Protein AF-A0A2I2KPS1-F1 (afdb_monomer_lite)

Foldseek 3Di:
DDDPPPDPPPQQAADPVLQVVQVVQLPDCVQVDFPPPKDWDDVQWDWDAGSHHNKTKTKTKIANVPAWLQNRVVSCVPVCVVVVWAWDDDDPADQFDFQVPRWTWTWDQDVNFIKIKIKGQNADPPDDRPDGQHGHGRMIMIMIITDRPPPDDPD

pLDDT: mean 83.16, std 15.87, range [32.69, 97.81]

Structure (mmCIF, N/CA/C/O backbone):
data_AF-A0A2I2KPS1-F1
#
_entry.id   AF-A0A2I2KPS1-F1
#
loop_
_atom_site.group_PDB
_atom_site.id
_atom_site.type_symbol
_atom_site.label_atom_id
_atom_site.label_alt_id
_atom_site.label_comp_id
_atom_site.label_asym_id
_atom_site.label_entity_id
_atom_site.label_seq_id
_atom_site.pdbx_PDB_ins_code
_atom_site.Cartn_x
_atom_site.Cartn_y
_atom_site.Cartn_z
_atom_site.occupancy
_atom_site.B_iso_or_equiv
_atom_site.auth_seq_id
_atom_site.auth_comp_id
_atom_site.auth_asym_id
_atom_site.auth_atom_id
_atom_site.pdbx_PDB_model_num
ATOM 1 N N . MET A 1 1 ? -16.111 -0.314 48.781 1.00 35.00 1 MET A N 1
ATOM 2 C CA . MET A 1 1 ? -16.127 0.156 47.382 1.00 35.00 1 MET A CA 1
ATOM 3 C C . MET A 1 1 ? -14.682 0.216 46.926 1.00 35.00 1 MET A C 1
ATOM 5 O O . MET A 1 1 ? -13.964 1.107 47.353 1.00 35.00 1 MET A O 1
ATOM 9 N N . ALA A 1 2 ? -14.220 -0.805 46.204 1.00 36.72 2 ALA A N 1
ATOM 10 C CA . ALA A 1 2 ? -12.877 -0.815 45.636 1.00 36.72 2 ALA A CA 1
ATOM 11 C C . ALA A 1 2 ? -12.940 -0.040 44.316 1.00 36.72 2 ALA A C 1
ATOM 13 O O . ALA A 1 2 ? -13.648 -0.449 43.398 1.00 36.72 2 ALA A O 1
ATOM 14 N N . GLY A 1 3 ? -12.288 1.121 44.277 1.00 32.69 3 GLY A N 1
ATOM 15 C CA . GLY A 1 3 ? -12.152 1.921 43.068 1.00 32.69 3 GLY A CA 1
ATOM 16 C C . GLY A 1 3 ? -11.240 1.200 42.085 1.00 32.69 3 GLY A C 1
ATOM 17 O O . GLY A 1 3 ? -10.128 0.816 42.443 1.00 32.69 3 GLY A O 1
ATOM 18 N N . CYS A 1 4 ? -11.729 0.996 40.864 1.00 44.22 4 CYS A N 1
ATOM 19 C CA . CYS A 1 4 ? -10.922 0.547 39.743 1.00 44.22 4 CYS A CA 1
ATOM 20 C C . CYS A 1 4 ? -9.780 1.544 39.545 1.00 44.22 4 CYS A C 1
ATOM 22 O O . CYS A 1 4 ? -10.012 2.702 39.200 1.00 44.22 4 CYS A O 1
ATOM 24 N N . SER A 1 5 ? -8.553 1.098 39.801 1.00 39.31 5 SER A N 1
ATOM 25 C CA . SER A 1 5 ? -7.356 1.822 39.404 1.00 39.31 5 SER A CA 1
ATOM 26 C C . SER A 1 5 ? -7.384 1.959 37.888 1.00 39.31 5 SER A C 1
ATOM 28 O O . SER A 1 5 ? -7.250 0.974 37.166 1.00 39.31 5 SER A O 1
ATOM 30 N N . VAL A 1 6 ? -7.599 3.187 37.425 1.00 43.31 6 VAL A N 1
ATOM 31 C CA . VAL A 1 6 ? -7.281 3.598 36.064 1.00 43.31 6 VAL A CA 1
ATOM 32 C C . VAL A 1 6 ? -5.766 3.464 35.964 1.00 43.31 6 VAL A C 1
ATOM 34 O O . VAL A 1 6 ? -5.024 4.287 36.497 1.00 43.31 6 VAL A O 1
ATOM 37 N N . LEU A 1 7 ? -5.304 2.347 35.403 1.00 44.94 7 LEU A N 1
ATOM 38 C CA . LEU A 1 7 ? -3.937 2.251 34.920 1.00 44.94 7 LEU A CA 1
ATOM 39 C C . LEU A 1 7 ? -3.818 3.333 33.851 1.00 44.94 7 LEU A C 1
ATOM 41 O O . LEU A 1 7 ? -4.584 3.327 32.893 1.00 44.94 7 LEU A O 1
ATOM 45 N N . SER A 1 8 ? -2.933 4.301 34.079 1.00 41.91 8 SER A N 1
ATOM 46 C CA . SER A 1 8 ? -2.493 5.232 33.049 1.00 41.91 8 SER A CA 1
ATOM 47 C C . SER A 1 8 ? -1.972 4.417 31.870 1.00 41.91 8 SER A C 1
ATOM 49 O O . SER A 1 8 ? -0.831 3.956 31.906 1.00 41.91 8 SER A O 1
ATOM 51 N N . ASP A 1 9 ? -2.813 4.223 30.855 1.00 43.72 9 ASP A N 1
ATOM 52 C CA . ASP A 1 9 ? -2.342 3.980 29.500 1.00 43.72 9 ASP A CA 1
ATOM 53 C C . ASP A 1 9 ? -1.431 5.166 29.173 1.00 43.72 9 ASP A C 1
ATOM 55 O O . ASP A 1 9 ? -1.838 6.329 29.241 1.00 43.72 9 ASP A O 1
ATOM 59 N N . ARG A 1 10 ? -0.145 4.888 28.971 1.00 46.19 10 ARG A N 1
ATOM 60 C CA . ARG A 1 10 ? 0.770 5.881 28.423 1.00 46.19 10 ARG A CA 1
ATOM 61 C C . ARG A 1 10 ? 0.277 6.190 27.015 1.00 46.19 10 ARG A C 1
ATOM 63 O O . ARG A 1 10 ? 0.199 5.267 26.209 1.00 46.19 10 ARG A O 1
ATOM 70 N N . ASP A 1 11 ? -0.013 7.458 26.731 1.00 50.09 11 ASP A N 1
ATOM 71 C CA . ASP A 1 11 ? -0.166 7.953 25.360 1.00 50.09 11 ASP A CA 1
ATOM 72 C C . ASP A 1 11 ? 1.052 7.477 24.542 1.00 50.09 11 ASP A C 1
ATOM 74 O O . ASP A 1 11 ? 2.172 7.939 24.771 1.00 50.09 11 ASP A O 1
ATOM 78 N N . GLY A 1 12 ? 0.847 6.485 23.669 1.00 56.03 12 GLY A N 1
ATOM 79 C CA . GLY A 1 12 ? 1.875 5.903 22.798 1.00 56.03 12 GLY A CA 1
ATOM 80 C C . GLY A 1 12 ? 1.933 4.369 22.760 1.00 56.03 12 GLY A C 1
ATOM 81 O O . GLY A 1 12 ? 2.238 3.817 21.705 1.00 56.03 12 GLY A O 1
ATOM 82 N N . ASP A 1 13 ? 1.596 3.666 23.849 1.00 73.12 13 ASP A N 1
ATOM 83 C CA . ASP A 1 13 ? 1.743 2.201 23.910 1.00 73.12 13 ASP A CA 1
ATOM 84 C C . ASP A 1 13 ? 0.552 1.464 23.267 1.00 73.12 13 ASP A C 1
ATOM 86 O O . ASP A 1 13 ? -0.615 1.763 23.521 1.00 73.12 13 ASP A O 1
ATOM 90 N N . CYS A 1 14 ? 0.834 0.424 22.478 1.00 82.25 14 CYS A N 1
ATOM 91 C CA . CYS A 1 14 ? -0.202 -0.357 21.806 1.00 82.25 14 CYS A CA 1
ATOM 92 C C . CYS A 1 14 ? -1.051 -1.187 22.770 1.00 82.25 14 CYS A C 1
ATOM 94 O O . CYS A 1 14 ? -0.574 -2.163 23.374 1.00 82.25 14 CYS A O 1
ATOM 96 N N . THR A 1 15 ? -2.351 -0.896 22.815 1.00 85.88 15 THR A N 1
ATOM 97 C CA . THR A 1 15 ? -3.303 -1.612 23.660 1.00 85.88 15 THR A CA 1
ATOM 98 C C . THR A 1 15 ? -3.604 -3.015 23.118 1.00 85.88 15 THR A C 1
ATOM 100 O O . THR A 1 15 ? -3.345 -3.375 21.962 1.00 85.88 15 THR A O 1
ATOM 103 N N . ALA A 1 16 ? -4.246 -3.849 23.943 1.00 87.94 16 ALA A N 1
ATOM 104 C CA . ALA A 1 16 ? -4.776 -5.133 23.481 1.00 87.94 16 ALA A CA 1
ATOM 105 C C . ALA A 1 16 ? -5.834 -4.974 22.370 1.00 87.94 16 ALA A C 1
ATOM 107 O O . ALA A 1 16 ? -6.052 -5.909 21.596 1.00 87.94 16 ALA A O 1
ATOM 108 N N . ARG A 1 17 ? -6.515 -3.821 22.298 1.00 87.31 17 ARG A N 1
ATOM 109 C CA . ARG A 1 17 ? -7.464 -3.507 21.225 1.00 87.31 17 ARG A CA 1
ATOM 110 C C . ARG A 1 17 ? -6.720 -3.267 19.914 1.00 87.31 17 ARG A C 1
ATOM 112 O O . ARG A 1 17 ? -7.096 -3.888 18.925 1.00 87.31 17 ARG A O 1
ATOM 119 N N . ASP A 1 18 ? -5.636 -2.503 19.932 1.00 88.19 18 ASP A N 1
ATOM 120 C CA . ASP A 1 18 ? -4.857 -2.181 18.728 1.00 88.19 18 ASP A CA 1
ATOM 121 C C . ASP A 1 18 ? -4.189 -3.431 18.166 1.00 88.19 18 ASP A C 1
ATOM 123 O O . ASP A 1 18 ? -4.307 -3.735 16.982 1.00 88.19 18 ASP A O 1
ATOM 127 N N . ARG A 1 19 ? -3.607 -4.270 19.032 1.00 90.00 19 ARG A N 1
ATOM 128 C CA . ARG A 1 19 ? -3.030 -5.561 18.616 1.00 90.00 19 ARG A CA 1
ATOM 129 C C . ARG A 1 19 ? -4.068 -6.512 18.013 1.00 90.00 19 ARG A C 1
ATOM 131 O O . ARG A 1 19 ? -3.730 -7.312 17.141 1.00 90.00 19 ARG A O 1
ATOM 138 N N . ARG A 1 20 ? -5.325 -6.468 18.474 1.00 91.81 20 ARG A N 1
ATOM 139 C CA . ARG A 1 20 ? -6.425 -7.217 17.839 1.00 91.81 20 ARG A CA 1
ATOM 140 C C . ARG A 1 20 ? -6.792 -6.606 16.493 1.00 91.81 20 ARG A C 1
ATOM 142 O O . ARG A 1 20 ? -6.939 -7.354 15.533 1.00 91.81 20 ARG A O 1
ATOM 149 N N . PHE A 1 21 ? -6.872 -5.283 16.412 1.00 92.81 21 PHE A N 1
ATOM 150 C CA . PHE A 1 21 ? -7.206 -4.601 15.171 1.00 92.81 21 PHE A CA 1
ATOM 151 C C . PHE A 1 21 ? -6.134 -4.799 14.092 1.00 92.81 21 PHE A C 1
ATOM 153 O O . PHE A 1 21 ? -6.478 -5.072 12.951 1.00 92.81 21 PHE A O 1
ATOM 160 N N . ALA A 1 22 ? -4.847 -4.830 14.444 1.00 93.75 22 ALA A N 1
ATOM 161 C CA . ALA A 1 22 ? -3.767 -5.185 13.518 1.00 93.75 22 ALA A CA 1
ATOM 162 C C . ALA A 1 22 ? -3.963 -6.570 12.871 1.00 93.75 22 ALA A C 1
ATOM 164 O O . ALA A 1 22 ? -3.682 -6.752 11.688 1.00 93.75 22 ALA A O 1
ATOM 165 N N . LYS A 1 23 ? -4.510 -7.550 13.610 1.00 95.56 23 LYS A N 1
ATOM 166 C CA . LYS A 1 23 ? -4.885 -8.859 13.041 1.00 95.56 23 LYS A CA 1
ATOM 167 C C . LYS A 1 23 ? -6.066 -8.742 12.078 1.00 95.56 23 LYS A C 1
ATOM 169 O O . LYS A 1 23 ? -6.061 -9.414 11.051 1.00 95.56 23 LYS A O 1
ATOM 174 N N . THR A 1 24 ? -7.052 -7.900 12.392 1.00 96.12 24 THR A N 1
ATOM 175 C CA . THR A 1 24 ? -8.148 -7.570 11.467 1.00 96.12 24 THR A CA 1
ATOM 176 C C . THR A 1 24 ? -7.591 -6.965 10.179 1.00 96.12 24 THR A C 1
ATOM 178 O O . THR A 1 24 ? -7.916 -7.455 9.100 1.00 96.12 24 THR A O 1
ATOM 181 N N . LEU A 1 25 ? -6.686 -5.983 10.280 1.00 96.06 25 LEU A N 1
ATOM 182 C CA . LEU A 1 25 ? -6.025 -5.364 9.128 1.00 96.06 25 LEU A CA 1
ATOM 183 C C . LEU A 1 25 ? -5.243 -6.391 8.296 1.00 96.06 25 LEU A C 1
ATOM 185 O O . LEU A 1 25 ? -5.350 -6.401 7.073 1.00 96.06 25 LEU A O 1
ATOM 189 N N . ASN A 1 26 ? -4.519 -7.305 8.947 1.00 97.44 26 ASN A N 1
ATOM 190 C CA . ASN A 1 26 ? -3.735 -8.344 8.275 1.00 97.44 26 ASN A CA 1
ATOM 191 C C . ASN A 1 26 ? -4.570 -9.321 7.436 1.00 97.44 26 ASN A C 1
ATOM 193 O O . ASN A 1 26 ? -4.045 -9.927 6.502 1.00 97.44 26 ASN A O 1
ATOM 197 N N . ASN A 1 27 ? -5.850 -9.476 7.770 1.00 97.31 27 ASN A N 1
ATOM 198 C CA . ASN A 1 27 ? -6.776 -10.361 7.071 1.00 97.31 27 ASN A CA 1
ATOM 199 C C . ASN A 1 27 ? -7.586 -9.636 5.984 1.00 97.31 27 ASN A C 1
ATOM 201 O O . ASN A 1 27 ? -8.489 -10.234 5.396 1.00 97.31 27 ASN A O 1
ATOM 205 N N . LEU A 1 28 ? -7.313 -8.352 5.721 1.00 97.81 28 LEU A N 1
ATOM 206 C CA . LEU A 1 28 ? -8.047 -7.598 4.712 1.00 97.81 28 LEU A CA 1
ATOM 207 C C . LEU A 1 28 ? -7.738 -8.120 3.298 1.00 97.81 28 LEU A C 1
ATOM 209 O O . LEU A 1 28 ? -6.572 -8.152 2.907 1.00 97.81 28 LEU A O 1
ATOM 213 N N . PRO A 1 29 ? -8.762 -8.419 2.472 1.00 96.94 29 PRO A N 1
ATOM 214 C CA . PRO A 1 29 ? -8.557 -8.933 1.115 1.00 96.94 29 PRO A CA 1
ATOM 215 C C . PRO A 1 29 ? -7.758 -8.005 0.194 1.00 96.94 29 PRO A C 1
ATOM 217 O O . PRO A 1 29 ? -7.120 -8.477 -0.740 1.00 96.94 29 PRO A O 1
ATOM 220 N N . ILE A 1 30 ? -7.777 -6.690 0.452 1.00 96.88 30 ILE A N 1
ATOM 221 C CA . ILE A 1 30 ? -7.013 -5.706 -0.328 1.00 96.88 30 ILE A CA 1
ATOM 222 C C . ILE A 1 30 ? -5.513 -5.986 -0.298 1.00 96.88 30 ILE A C 1
ATOM 224 O O . ILE A 1 30 ? -4.839 -5.713 -1.283 1.00 96.88 30 ILE A O 1
ATOM 228 N N . LEU A 1 31 ? -5.013 -6.557 0.805 1.00 97.06 31 LEU A N 1
ATOM 229 C CA . LEU A 1 31 ? -3.605 -6.892 0.947 1.00 97.06 31 LEU A CA 1
ATOM 230 C C . LEU A 1 31 ? -3.201 -8.015 0.004 1.00 97.06 31 LEU A C 1
ATOM 232 O O . LEU A 1 31 ? -2.041 -8.065 -0.348 1.00 97.06 31 LEU A O 1
ATOM 236 N N . GLU A 1 32 ? -4.130 -8.868 -0.431 1.00 95.75 32 GLU A N 1
ATOM 237 C CA . GLU A 1 32 ? -3.844 -9.960 -1.363 1.00 95.75 32 GLU A CA 1
ATOM 238 C C . GLU A 1 32 ? -4.044 -9.566 -2.835 1.00 95.75 32 GLU A C 1
ATOM 240 O O . GLU A 1 32 ? -3.630 -10.317 -3.725 1.00 95.75 32 GLU A O 1
ATOM 245 N N . LEU A 1 33 ? -4.659 -8.405 -3.110 1.00 95.69 33 LEU A N 1
ATOM 246 C CA . LEU A 1 33 ? -4.806 -7.901 -4.474 1.00 95.69 33 LEU A CA 1
ATOM 247 C C . LEU A 1 33 ? -3.444 -7.500 -5.017 1.00 95.69 33 LEU A C 1
ATOM 249 O O . LEU A 1 33 ? -2.733 -6.729 -4.392 1.00 95.69 33 LEU A O 1
ATOM 253 N N . ARG A 1 34 ? -3.120 -7.991 -6.209 1.00 94.50 34 ARG A N 1
ATOM 254 C CA . ARG A 1 34 ? -1.877 -7.702 -6.924 1.00 94.50 34 ARG A CA 1
ATOM 255 C C . ARG A 1 34 ? -2.059 -7.943 -8.421 1.00 94.50 34 ARG A C 1
ATOM 257 O O . ARG A 1 34 ? -2.986 -8.673 -8.795 1.00 94.50 34 ARG A O 1
ATOM 264 N N . PRO A 1 35 ? -1.207 -7.355 -9.281 1.00 93.00 35 PRO A N 1
ATOM 265 C CA . PRO A 1 35 ? -1.125 -7.768 -10.677 1.00 93.00 35 PRO A CA 1
ATOM 266 C C . PRO A 1 35 ? -0.940 -9.291 -10.792 1.00 93.00 35 PRO A C 1
ATOM 268 O O . PRO A 1 35 ? -0.437 -9.939 -9.873 1.00 93.00 35 PRO A O 1
ATOM 271 N N . SER A 1 36 ? -1.392 -9.882 -11.900 1.00 87.50 36 SER A N 1
ATOM 272 C CA . SER A 1 36 ? -1.297 -11.336 -12.097 1.00 87.50 36 SER A CA 1
ATOM 273 C C . SER A 1 36 ? 0.158 -11.803 -12.060 1.00 87.50 36 SER A C 1
ATOM 275 O O . SER A 1 36 ? 1.050 -11.070 -12.475 1.00 87.50 36 SER A O 1
ATOM 277 N N . ASP A 1 37 ? 0.377 -13.004 -11.523 1.00 84.25 37 ASP A N 1
ATOM 278 C CA . ASP A 1 37 ? 1.688 -13.662 -11.424 1.00 84.25 37 ASP A CA 1
ATOM 279 C C . ASP A 1 37 ? 2.754 -12.925 -10.594 1.00 84.25 37 ASP A C 1
ATOM 281 O O . ASP A 1 37 ? 3.908 -13.341 -10.561 1.00 84.25 37 ASP A O 1
ATOM 285 N N . VAL A 1 38 ? 2.367 -11.885 -9.848 1.00 92.06 38 VAL A N 1
ATOM 286 C CA . VAL A 1 38 ? 3.237 -11.218 -8.875 1.00 92.06 38 VAL A CA 1
ATOM 287 C C . VAL A 1 38 ? 3.313 -12.047 -7.584 1.00 92.06 38 VAL A C 1
ATOM 289 O O . VAL A 1 38 ? 2.288 -12.223 -6.906 1.00 92.06 38 VAL A O 1
ATOM 292 N N . PRO A 1 39 ? 4.493 -12.580 -7.212 1.00 92.81 39 PRO A N 1
A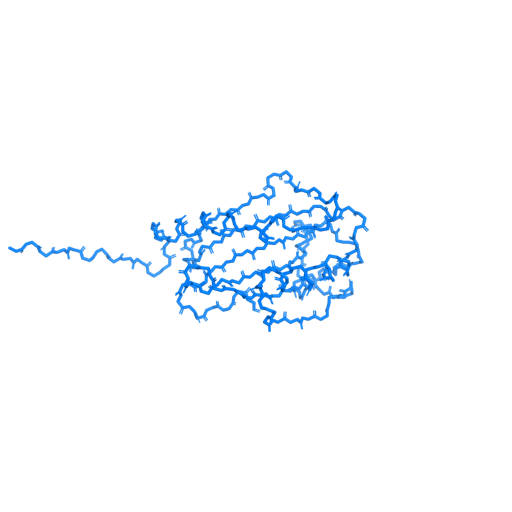TOM 293 C CA . PRO A 1 39 ? 4.658 -13.320 -5.971 1.00 92.81 39 PRO A CA 1
ATOM 294 C C . PRO A 1 39 ? 4.830 -12.370 -4.782 1.00 92.81 39 PRO A C 1
ATOM 296 O O . PRO A 1 39 ? 5.418 -11.291 -4.893 1.00 92.81 39 PRO A O 1
ATOM 299 N N . LEU A 1 40 ? 4.332 -12.806 -3.624 1.00 94.12 40 LEU A N 1
ATOM 300 C CA . LEU A 1 40 ? 4.707 -12.218 -2.340 1.00 94.12 40 LEU A CA 1
ATOM 301 C C . LEU A 1 40 ? 6.201 -12.462 -2.102 1.00 94.12 40 LEU A C 1
ATOM 303 O O . LEU A 1 40 ? 6.700 -13.540 -2.429 1.00 94.12 40 LEU A O 1
ATOM 307 N N . GLU A 1 41 ? 6.899 -11.481 -1.539 1.00 91.94 41 GLU A N 1
ATOM 308 C CA . GLU A 1 41 ? 8.274 -11.686 -1.091 1.00 91.94 41 GLU A CA 1
ATOM 309 C C . GLU A 1 41 ? 8.360 -12.674 0.074 1.00 91.94 41 GLU A C 1
ATOM 311 O O . GLU A 1 41 ? 7.420 -12.816 0.864 1.00 91.94 41 GLU A O 1
ATOM 316 N N . ASP A 1 42 ? 9.509 -13.341 0.196 1.00 88.12 42 ASP A N 1
ATOM 317 C CA . ASP A 1 42 ? 9.822 -14.143 1.378 1.00 88.12 42 ASP A CA 1
ATOM 318 C C . ASP A 1 42 ? 9.796 -13.224 2.607 1.00 88.12 42 ASP A C 1
ATOM 320 O O . ASP A 1 42 ? 10.399 -12.154 2.592 1.00 88.12 42 ASP A O 1
ATOM 324 N N . ASP A 1 43 ? 9.030 -13.597 3.635 1.00 87.00 43 ASP A N 1
ATOM 325 C CA . ASP A 1 43 ? 8.741 -12.752 4.806 1.00 87.00 43 ASP A CA 1
ATOM 326 C C . ASP A 1 43 ? 8.114 -11.375 4.478 1.00 87.00 43 ASP A C 1
ATOM 328 O O . ASP A 1 43 ? 8.040 -10.487 5.326 1.00 87.00 43 ASP A O 1
ATOM 332 N N . GLY A 1 44 ? 7.558 -11.210 3.271 1.00 89.25 44 GLY A N 1
ATOM 333 C CA . GLY A 1 44 ? 6.925 -9.972 2.812 1.00 89.25 44 GLY A CA 1
ATOM 334 C C . GLY A 1 44 ? 5.605 -9.639 3.511 1.00 89.25 44 GLY A C 1
ATOM 335 O O . GLY A 1 44 ? 5.061 -8.559 3.300 1.00 89.25 44 GLY A O 1
ATOM 336 N N . ALA A 1 45 ? 5.059 -10.539 4.334 1.00 96.06 45 ALA A N 1
ATOM 337 C CA . ALA A 1 45 ? 3.869 -10.287 5.140 1.00 96.06 45 ALA A CA 1
ATOM 338 C C . ALA A 1 45 ? 4.243 -9.826 6.551 1.00 96.06 45 ALA A C 1
ATOM 340 O O . ALA A 1 45 ? 4.916 -10.533 7.296 1.00 96.06 45 ALA A O 1
ATOM 341 N N . TYR A 1 46 ? 3.718 -8.672 6.955 1.00 94.44 46 TYR A N 1
ATOM 342 C CA . TYR A 1 46 ? 3.971 -8.098 8.272 1.00 94.44 46 TYR A CA 1
ATOM 343 C C . TYR A 1 46 ? 2.705 -7.466 8.840 1.00 94.44 46 TYR A C 1
ATOM 345 O O . TYR A 1 46 ? 1.840 -6.988 8.110 1.00 94.44 46 TYR A O 1
ATOM 353 N N . PHE A 1 47 ? 2.585 -7.450 10.162 1.00 94.69 47 PHE A N 1
ATOM 354 C CA . PHE A 1 47 ? 1.561 -6.691 10.869 1.00 94.69 47 PHE A CA 1
ATOM 355 C C . PHE A 1 47 ? 2.003 -6.456 12.305 1.00 94.69 47 PHE A C 1
ATOM 357 O O . PHE A 1 47 ? 2.810 -7.204 12.858 1.00 94.69 47 PHE A O 1
ATOM 364 N N . GLY A 1 48 ? 1.464 -5.420 12.923 1.00 91.88 48 GLY A N 1
ATOM 365 C CA . GLY A 1 48 ? 1.847 -5.057 14.269 1.00 91.88 48 GLY A CA 1
ATOM 366 C C . GLY A 1 48 ? 1.153 -3.798 14.729 1.00 91.88 48 GLY A C 1
ATOM 367 O O . GLY A 1 48 ? 0.151 -3.360 14.172 1.00 91.88 48 GLY A O 1
ATOM 368 N N . CYS A 1 49 ? 1.693 -3.239 15.792 1.00 88.38 49 CYS A N 1
ATOM 369 C CA . CYS A 1 49 ? 1.316 -1.938 16.291 1.00 88.38 49 CYS A CA 1
ATOM 370 C C . CYS A 1 49 ? 2.595 -1.325 16.860 1.00 88.38 49 CYS A C 1
ATOM 372 O O . CYS A 1 49 ? 3.335 -2.021 17.562 1.00 88.38 49 CYS A O 1
ATOM 374 N N . THR A 1 50 ? 2.907 -0.089 16.475 1.00 74.75 50 THR A N 1
ATOM 375 C CA . THR A 1 50 ? 4.139 0.572 16.913 1.00 74.75 50 THR A CA 1
ATOM 376 C C . THR A 1 50 ? 3.910 1.197 18.289 1.00 74.75 50 THR A C 1
ATOM 378 O O . THR A 1 50 ? 2.999 2.000 18.467 1.00 74.75 50 THR A O 1
ATOM 381 N N . ASP A 1 51 ? 4.755 0.878 19.268 1.00 63.25 51 ASP A N 1
ATOM 382 C CA . ASP A 1 51 ? 4.657 1.470 20.616 1.00 63.25 51 ASP A CA 1
ATOM 383 C C . ASP A 1 51 ? 5.054 2.973 20.633 1.00 63.25 51 ASP A C 1
ATOM 385 O O . ASP A 1 51 ? 5.087 3.609 21.680 1.00 63.25 51 ASP A O 1
ATOM 389 N N . SER A 1 52 ? 5.406 3.560 19.478 1.00 63.88 52 SER A N 1
ATOM 390 C CA . SER A 1 52 ? 5.733 4.986 19.335 1.00 63.88 52 SER A CA 1
ATOM 391 C C . SER A 1 52 ? 4.587 5.834 18.786 1.00 63.88 52 SER A C 1
ATOM 393 O O . SER A 1 52 ? 4.563 7.036 19.046 1.00 63.88 52 SER A O 1
ATOM 395 N N . THR A 1 53 ? 3.660 5.246 18.021 1.00 64.00 53 THR A N 1
ATOM 396 C CA . THR A 1 53 ? 2.488 5.963 17.491 1.00 64.00 53 THR A CA 1
ATOM 397 C C . THR A 1 53 ? 1.166 5.341 17.926 1.00 64.00 53 THR A C 1
ATOM 399 O O . THR A 1 53 ? 0.127 5.922 17.656 1.00 64.00 53 THR A O 1
ATOM 402 N N . GLY A 1 54 ? 1.176 4.166 18.564 1.00 71.75 54 GLY A N 1
ATOM 403 C CA . GLY A 1 54 ? -0.035 3.444 18.960 1.00 71.75 54 GLY A CA 1
ATOM 404 C C . GLY A 1 54 ? -0.870 2.934 17.780 1.00 71.75 54 GLY A C 1
ATOM 405 O O . GLY A 1 54 ? -2.003 2.495 17.971 1.00 71.75 54 GLY A O 1
ATOM 406 N N . PHE A 1 55 ? -0.346 2.986 16.549 1.00 85.62 55 PHE A N 1
ATOM 407 C CA . PHE A 1 55 ? -1.141 2.718 15.350 1.00 85.62 55 PHE A CA 1
ATOM 408 C C . PHE A 1 55 ? -1.010 1.263 14.897 1.00 85.62 55 PHE A C 1
ATOM 410 O O . PHE A 1 55 ? 0.099 0.811 14.581 1.00 85.62 55 PHE A O 1
ATOM 417 N N . PRO A 1 56 ? -2.121 0.506 14.826 1.00 91.56 56 PRO A N 1
ATOM 418 C CA . PRO A 1 56 ? -2.114 -0.818 14.231 1.00 91.56 56 PRO A CA 1
ATOM 419 C C . PRO A 1 56 ? -1.881 -0.732 12.721 1.00 91.56 56 PRO A C 1
ATOM 421 O O . PRO A 1 56 ? -2.462 0.105 12.027 1.00 91.56 56 PRO A O 1
ATOM 424 N N . TYR A 1 57 ? -1.061 -1.645 12.209 1.00 92.69 57 TYR A N 1
ATOM 425 C CA . TYR A 1 57 ? -0.722 -1.735 10.795 1.00 92.69 57 TYR A CA 1
ATOM 426 C C . TYR A 1 57 ? -0.616 -3.186 10.327 1.00 92.69 57 TYR A C 1
ATOM 428 O O . TYR A 1 57 ? -0.361 -4.103 11.111 1.00 92.69 57 TYR A O 1
ATOM 436 N N . ALA A 1 58 ? -0.779 -3.385 9.026 1.00 96.19 58 ALA A N 1
ATOM 437 C CA . ALA A 1 58 ? -0.490 -4.625 8.328 1.00 96.19 58 ALA A CA 1
ATOM 438 C C . ALA A 1 58 ? -0.070 -4.342 6.889 1.00 96.19 58 ALA A C 1
ATOM 440 O O . ALA A 1 58 ? -0.464 -3.331 6.313 1.00 96.19 58 ALA A O 1
ATOM 441 N N . GLY A 1 59 ? 0.697 -5.238 6.286 1.00 96.12 59 GLY A N 1
ATOM 442 C CA . GLY A 1 59 ? 1.126 -5.065 4.915 1.00 96.12 59 GLY A CA 1
ATOM 443 C C . GLY A 1 59 ? 1.648 -6.319 4.241 1.00 96.12 59 GLY A C 1
ATOM 444 O O . GLY A 1 59 ? 1.757 -7.399 4.838 1.00 96.12 59 GLY A O 1
ATOM 445 N N . ARG A 1 60 ? 1.904 -6.148 2.948 1.00 97.31 60 ARG A N 1
ATOM 446 C CA . ARG A 1 60 ? 2.471 -7.137 2.034 1.00 97.31 60 ARG A CA 1
ATOM 447 C C . ARG A 1 60 ? 3.477 -6.442 1.126 1.00 97.31 60 ARG A C 1
ATOM 449 O O . ARG A 1 60 ? 3.145 -5.397 0.566 1.00 97.31 60 ARG A O 1
ATOM 456 N N . THR A 1 61 ? 4.655 -7.025 0.960 1.00 95.38 61 THR A N 1
ATOM 457 C CA . THR A 1 61 ? 5.648 -6.622 -0.044 1.00 95.38 61 THR A CA 1
ATOM 458 C C . THR A 1 61 ? 5.722 -7.673 -1.143 1.00 95.38 61 THR A C 1
ATOM 460 O O . THR A 1 61 ? 5.715 -8.876 -0.877 1.00 95.38 61 THR A O 1
ATOM 463 N N . TYR A 1 62 ? 5.745 -7.207 -2.385 1.00 95.38 62 TYR A N 1
ATOM 464 C CA . TYR A 1 62 ? 5.613 -8.014 -3.589 1.00 95.38 62 TYR A CA 1
ATOM 465 C C . TYR A 1 62 ? 6.745 -7.734 -4.575 1.00 95.38 62 TYR A C 1
ATOM 467 O O . TYR A 1 62 ? 7.154 -6.582 -4.730 1.00 95.38 62 TYR A O 1
ATOM 475 N N . ARG A 1 63 ? 7.162 -8.766 -5.325 1.00 92.62 63 ARG A N 1
ATOM 476 C CA . ARG A 1 63 ? 8.077 -8.588 -6.467 1.00 92.62 63 ARG A CA 1
ATOM 477 C C . ARG A 1 63 ? 7.280 -8.268 -7.727 1.00 92.62 63 ARG A C 1
ATOM 479 O O . ARG A 1 63 ? 6.469 -9.096 -8.136 1.00 92.62 63 ARG A O 1
ATOM 486 N N . PRO A 1 64 ? 7.502 -7.126 -8.388 1.00 89.50 64 PRO A N 1
ATOM 487 C CA . PRO A 1 64 ? 6.675 -6.686 -9.508 1.00 89.50 64 PRO A CA 1
ATOM 488 C C . PRO A 1 64 ? 6.790 -7.570 -10.754 1.00 89.50 64 PRO A C 1
ATOM 490 O O . PRO A 1 64 ? 5.908 -7.505 -11.612 1.00 89.50 64 PRO A O 1
ATOM 493 N N . GLY A 1 65 ? 7.822 -8.416 -10.859 1.00 89.00 65 GLY A N 1
ATOM 494 C CA . GLY A 1 65 ? 8.088 -9.185 -12.075 1.00 89.00 65 GLY A CA 1
ATOM 495 C C . GLY A 1 65 ? 8.345 -8.232 -13.241 1.00 89.00 65 GLY A C 1
ATOM 496 O O . GLY A 1 65 ? 9.151 -7.320 -13.110 1.00 89.00 65 GLY A O 1
ATOM 497 N N . ASP A 1 66 ? 7.607 -8.399 -14.339 1.00 90.62 66 ASP A N 1
ATOM 498 C CA . ASP A 1 66 ? 7.712 -7.535 -15.525 1.00 90.62 66 ASP A CA 1
ATOM 499 C C . ASP A 1 66 ? 6.845 -6.256 -15.438 1.00 90.62 66 ASP A C 1
ATOM 501 O O . ASP A 1 66 ? 6.754 -5.500 -16.405 1.00 90.62 66 ASP A O 1
ATOM 505 N N . ASN A 1 67 ? 6.150 -6.013 -14.318 1.00 92.25 67 ASN A N 1
ATOM 506 C CA . ASN A 1 67 ? 5.282 -4.840 -14.181 1.00 92.25 67 ASN A CA 1
ATOM 507 C C . ASN A 1 67 ? 6.107 -3.578 -13.919 1.00 92.25 67 ASN A C 1
ATOM 509 O O . ASN A 1 67 ? 6.831 -3.492 -12.927 1.00 92.25 67 ASN A O 1
ATOM 513 N N . THR A 1 68 ? 5.894 -2.544 -14.731 1.00 92.75 68 THR A N 1
ATOM 514 C CA . THR A 1 68 ? 6.472 -1.225 -14.460 1.00 92.75 68 THR A CA 1
ATOM 515 C C . THR A 1 68 ? 5.794 -0.571 -13.257 1.00 92.75 68 THR A C 1
ATOM 517 O O . THR A 1 68 ? 4.668 -0.905 -12.868 1.00 92.75 68 THR A O 1
ATOM 520 N N . VAL A 1 69 ? 6.421 0.469 -12.714 1.00 90.88 69 VAL A N 1
ATOM 521 C CA . VAL A 1 69 ? 5.830 1.325 -11.675 1.00 90.88 69 VAL A CA 1
ATOM 522 C C . VAL A 1 69 ? 4.451 1.838 -12.097 1.00 90.88 69 VAL A C 1
ATOM 524 O O . VAL A 1 69 ? 3.509 1.882 -11.299 1.00 90.88 69 VAL A O 1
ATOM 527 N N . LYS A 1 70 ? 4.317 2.228 -13.371 1.00 91.06 70 LYS A N 1
ATOM 528 C CA . LYS A 1 70 ? 3.059 2.739 -13.919 1.00 91.06 70 LYS A CA 1
ATOM 529 C C . LYS A 1 70 ? 2.004 1.642 -13.995 1.00 91.06 70 LYS A C 1
ATOM 531 O O . LYS A 1 70 ? 0.843 1.930 -13.704 1.00 91.06 70 LYS A O 1
ATOM 536 N N . ASP A 1 71 ? 2.384 0.413 -14.332 1.00 93.44 71 ASP A N 1
ATOM 537 C CA . ASP A 1 71 ? 1.464 -0.727 -14.368 1.00 93.44 71 ASP A CA 1
ATOM 538 C C . ASP A 1 71 ? 0.920 -1.039 -12.976 1.00 93.44 71 ASP A C 1
ATOM 540 O O . ASP A 1 71 ? -0.300 -1.109 -12.797 1.00 93.44 71 ASP A O 1
ATOM 544 N N . VAL A 1 72 ? 1.802 -1.104 -11.972 1.00 93.69 72 VAL A N 1
ATOM 545 C CA . VAL A 1 72 ? 1.427 -1.305 -10.565 1.00 93.69 72 VAL A CA 1
ATOM 546 C C . VAL A 1 72 ? 0.502 -0.182 -10.084 1.00 93.69 72 VAL A C 1
ATOM 548 O O . VAL A 1 72 ? -0.588 -0.441 -9.567 1.00 93.69 72 VAL A O 1
ATOM 551 N N . ALA A 1 73 ? 0.872 1.082 -10.309 1.00 92.69 73 ALA A N 1
ATOM 552 C CA . ALA A 1 73 ? 0.048 2.223 -9.910 1.00 92.69 73 ALA A CA 1
ATOM 553 C C . ALA A 1 73 ? -1.333 2.205 -10.591 1.00 92.69 73 ALA A C 1
ATOM 555 O O . ALA A 1 73 ? -2.365 2.413 -9.949 1.00 92.69 73 ALA A O 1
ATOM 556 N N . ASN A 1 74 ? -1.379 1.928 -11.895 1.00 93.25 74 ASN A N 1
ATOM 557 C CA . ASN A 1 74 ? -2.626 1.863 -12.654 1.00 93.25 74 ASN A CA 1
ATOM 558 C C . ASN A 1 74 ? -3.508 0.687 -12.231 1.00 93.25 74 ASN A C 1
ATOM 560 O O . ASN A 1 74 ? -4.734 0.823 -12.238 1.00 93.25 74 ASN A O 1
ATOM 564 N N . PHE A 1 75 ? -2.911 -0.443 -11.853 1.00 95.25 75 PHE A N 1
ATOM 565 C CA . PHE A 1 75 ? -3.631 -1.567 -11.272 1.00 95.25 75 PHE A CA 1
ATOM 566 C C . PHE A 1 75 ? -4.368 -1.135 -9.999 1.00 95.25 75 PHE A C 1
ATOM 568 O O . PHE A 1 75 ? -5.595 -1.243 -9.950 1.00 95.25 75 PHE A O 1
ATOM 575 N N . TYR A 1 76 ? -3.674 -0.554 -9.014 1.00 95.06 76 TYR A N 1
ATOM 576 C CA . TYR A 1 76 ? -4.303 -0.180 -7.739 1.00 95.06 76 TYR A CA 1
ATOM 577 C C . TYR A 1 76 ? -5.279 0.990 -7.844 1.00 95.06 76 TYR A C 1
ATOM 579 O O . TYR A 1 76 ? -6.291 0.985 -7.145 1.00 95.06 76 TYR A O 1
ATOM 587 N N . ARG A 1 77 ? -5.070 1.930 -8.776 1.00 94.25 77 ARG A N 1
ATOM 588 C CA . ARG A 1 77 ? -6.066 2.976 -9.090 1.00 94.25 77 ARG A CA 1
ATOM 589 C C . ARG A 1 77 ? -7.429 2.408 -9.492 1.00 94.25 77 ARG A C 1
ATOM 591 O O . ARG A 1 77 ? -8.428 3.103 -9.343 1.00 94.25 77 ARG A O 1
ATOM 598 N N . ARG A 1 78 ? -7.486 1.173 -10.002 1.00 95.12 78 ARG A N 1
ATOM 599 C CA . ARG A 1 78 ? -8.740 0.480 -10.341 1.00 95.12 78 ARG A CA 1
ATOM 600 C C . ARG A 1 78 ? -9.148 -0.531 -9.274 1.00 95.12 78 ARG A C 1
ATOM 602 O O . ARG A 1 78 ? -10.309 -0.562 -8.877 1.00 95.12 78 ARG A O 1
ATOM 609 N N . ALA A 1 79 ? -8.202 -1.348 -8.817 1.00 96.38 79 ALA A N 1
ATOM 610 C CA . ALA A 1 79 ? -8.463 -2.461 -7.912 1.00 96.38 79 ALA A CA 1
ATOM 611 C C . ALA A 1 79 ? -8.906 -1.996 -6.518 1.00 96.38 79 ALA A C 1
ATOM 613 O O . ALA A 1 79 ? -9.845 -2.563 -5.965 1.00 96.38 79 ALA A O 1
ATOM 614 N N . ALA A 1 80 ? -8.284 -0.946 -5.967 1.00 96.25 80 ALA A N 1
ATOM 615 C CA . ALA A 1 80 ? -8.633 -0.463 -4.634 1.00 96.25 80 ALA A CA 1
ATOM 616 C C . ALA A 1 80 ? -10.053 0.147 -4.596 1.00 96.25 80 ALA A C 1
ATOM 618 O O . ALA A 1 80 ? -10.848 -0.299 -3.765 1.00 96.25 80 ALA A O 1
ATOM 619 N N . PRO A 1 81 ? -10.460 1.038 -5.529 1.00 96.19 81 PRO A N 1
ATOM 620 C CA . PRO A 1 81 ? -11.850 1.497 -5.596 1.00 96.19 81 PRO A CA 1
ATOM 621 C C . PRO A 1 81 ? -12.871 0.385 -5.841 1.00 96.19 81 PRO A C 1
ATOM 623 O O . PRO A 1 81 ? -13.949 0.421 -5.257 1.00 96.19 81 PRO A O 1
ATOM 626 N N . ALA A 1 82 ? -12.537 -0.632 -6.643 1.00 97.31 82 ALA A N 1
ATOM 627 C CA . ALA A 1 82 ? -13.402 -1.801 -6.833 1.00 97.31 82 ALA A CA 1
ATOM 628 C C . ALA A 1 82 ? -13.580 -2.643 -5.551 1.00 97.31 82 ALA A C 1
ATOM 630 O O . ALA A 1 82 ? -14.533 -3.410 -5.452 1.00 97.31 82 ALA A O 1
ATOM 631 N N . ALA A 1 83 ? -12.684 -2.486 -4.573 1.00 96.94 83 ALA A N 1
ATOM 632 C CA . ALA A 1 83 ? -12.765 -3.068 -3.234 1.00 96.94 83 ALA A CA 1
ATOM 633 C C . ALA A 1 83 ? -13.279 -2.062 -2.174 1.00 96.94 83 ALA A C 1
ATOM 635 O O . ALA A 1 83 ? -13.031 -2.233 -0.974 1.00 96.94 83 ALA A O 1
ATOM 636 N N . ASP A 1 84 ? -13.978 -1.010 -2.610 1.00 96.81 84 ASP A N 1
ATOM 637 C CA . ASP A 1 84 ? -14.540 0.090 -1.811 1.00 96.81 84 ASP A CA 1
ATOM 638 C C . ASP A 1 84 ? -13.513 0.927 -1.029 1.00 96.81 84 ASP A C 1
ATOM 640 O O . ASP A 1 84 ? -13.827 1.473 0.031 1.00 96.81 84 ASP A O 1
ATOM 644 N N . TRP A 1 85 ? -12.278 1.030 -1.521 1.00 96.06 85 TRP A N 1
ATOM 645 C CA . TRP A 1 85 ? -11.301 1.978 -0.987 1.00 96.06 85 TRP A CA 1
ATOM 646 C C . TRP A 1 85 ? -11.393 3.307 -1.734 1.00 96.06 85 TRP A C 1
ATOM 648 O O . TRP A 1 85 ? -11.196 3.380 -2.949 1.00 96.06 85 TRP A O 1
ATOM 658 N N . LYS A 1 86 ? -11.682 4.382 -1.006 1.00 94.38 86 LYS A N 1
ATOM 659 C CA . LYS A 1 86 ? -11.792 5.731 -1.559 1.00 94.38 86 LYS A CA 1
ATOM 660 C C . LYS A 1 86 ? -10.404 6.327 -1.751 1.00 94.38 86 LYS A C 1
ATOM 662 O O . LYS A 1 86 ? -9.634 6.394 -0.806 1.00 94.38 86 LYS A O 1
ATOM 667 N N . LEU A 1 87 ? -10.090 6.800 -2.951 1.00 90.75 87 LEU A N 1
ATOM 668 C CA . LEU A 1 87 ? -8.849 7.531 -3.216 1.00 90.75 87 LEU A CA 1
ATOM 669 C C . LEU A 1 87 ? -8.872 8.885 -2.481 1.00 90.75 87 LEU A C 1
ATOM 671 O O . LEU A 1 87 ? -9.772 9.688 -2.724 1.00 90.75 87 LEU A O 1
ATOM 675 N N . GLU A 1 88 ? -7.903 9.131 -1.594 1.00 86.62 88 GLU A N 1
ATOM 676 C CA . GLU A 1 88 ? -7.785 10.396 -0.842 1.00 86.62 88 GLU A CA 1
ATOM 677 C C . GLU A 1 88 ? -6.748 11.328 -1.471 1.00 86.62 88 GLU A C 1
ATOM 679 O O . GLU A 1 88 ? -7.002 12.516 -1.660 1.00 86.62 88 GLU A O 1
ATOM 684 N N . HIS A 1 89 ? -5.591 10.776 -1.842 1.00 74.25 89 HIS A N 1
ATOM 685 C CA . HIS A 1 89 ? -4.513 11.520 -2.476 1.00 74.25 89 HIS A CA 1
ATOM 686 C C . HIS A 1 89 ? -3.970 10.748 -3.676 1.00 74.25 89 HIS A C 1
ATOM 688 O O . HIS A 1 89 ? -3.680 9.551 -3.586 1.00 74.25 89 HIS A O 1
ATOM 694 N N . PHE A 1 90 ? -3.804 11.453 -4.796 1.00 66.50 90 PHE A N 1
ATOM 695 C CA . PHE A 1 90 ? -3.059 10.954 -5.940 1.00 66.50 90 PHE A CA 1
ATOM 696 C C . PHE A 1 90 ? -1.995 11.975 -6.335 1.00 66.50 90 PHE A C 1
ATOM 698 O O . PHE A 1 90 ? -2.303 13.102 -6.718 1.00 66.50 90 PHE A O 1
ATOM 705 N N . ALA A 1 91 ? -0.739 11.552 -6.273 1.00 63.97 91 ALA A N 1
ATOM 706 C CA . ALA A 1 91 ? 0.286 12.097 -7.139 1.00 63.97 91 ALA A CA 1
ATOM 707 C C . ALA A 1 91 ? 0.322 11.246 -8.417 1.00 63.97 91 ALA A C 1
ATOM 709 O O . ALA A 1 91 ? 0.026 10.040 -8.405 1.00 63.97 91 ALA A O 1
ATOM 710 N N . GLU A 1 92 ? 0.651 11.866 -9.548 1.00 76.69 92 GLU A N 1
ATOM 711 C CA . GLU A 1 92 ? 1.070 11.078 -10.700 1.00 76.69 92 GLU A CA 1
ATOM 712 C C . GLU A 1 92 ? 2.352 10.341 -10.312 1.00 76.69 92 GLU A C 1
ATOM 714 O O . GLU A 1 92 ? 3.259 10.931 -9.731 1.00 76.69 92 GLU A O 1
ATOM 719 N N . ILE A 1 93 ? 2.395 9.036 -10.575 1.00 84.00 93 ILE A N 1
ATOM 720 C CA . ILE A 1 93 ? 3.561 8.234 -10.229 1.00 84.00 93 ILE A CA 1
ATOM 721 C C . ILE A 1 93 ? 4.400 8.122 -11.487 1.00 84.00 93 ILE A C 1
ATOM 723 O O . ILE A 1 93 ? 4.010 7.442 -12.440 1.00 84.00 93 ILE A O 1
ATOM 727 N N . ASN A 1 94 ? 5.525 8.829 -11.472 1.00 83.75 94 ASN A N 1
ATOM 728 C CA . ASN A 1 94 ? 6.449 8.928 -12.585 1.00 83.75 94 ASN A CA 1
ATOM 729 C C . ASN A 1 94 ? 7.819 8.355 -12.197 1.00 83.75 94 ASN A C 1
ATOM 731 O O . ASN A 1 94 ? 8.208 8.441 -11.034 1.00 83.75 94 ASN A O 1
ATOM 735 N N . PRO A 1 95 ? 8.540 7.747 -13.149 1.00 84.19 95 PRO A N 1
ATOM 736 C CA . PRO A 1 95 ? 9.799 7.063 -12.869 1.00 84.19 95 PRO A CA 1
ATOM 737 C C . PRO A 1 95 ? 10.944 8.004 -12.489 1.00 84.19 95 PRO A C 1
ATOM 739 O O . PRO A 1 95 ? 11.921 7.565 -11.904 1.00 84.19 95 PRO A O 1
ATOM 742 N N . ASP A 1 96 ? 10.846 9.286 -12.828 1.00 84.44 96 ASP A N 1
ATOM 743 C CA . ASP A 1 96 ? 11.851 10.324 -12.588 1.00 84.44 96 ASP A CA 1
ATOM 744 C C . ASP A 1 96 ? 11.695 11.027 -11.231 1.00 84.44 96 ASP A C 1
ATOM 746 O O . ASP A 1 96 ? 12.485 11.909 -10.894 1.00 84.44 96 ASP A O 1
ATOM 750 N N . GLN A 1 97 ? 10.690 10.651 -10.438 1.00 84.94 97 GLN A N 1
ATOM 751 C CA . GLN A 1 97 ? 10.457 11.267 -9.139 1.00 84.94 97 GLN A CA 1
ATOM 752 C C . GLN A 1 97 ? 11.242 10.573 -8.013 1.00 84.94 97 GLN A C 1
ATOM 754 O O . GLN A 1 97 ? 11.548 9.379 -8.115 1.00 84.94 97 GLN A O 1
ATOM 759 N N . PRO A 1 98 ? 11.487 11.280 -6.895 1.00 83.69 98 PRO A N 1
ATOM 760 C CA . PRO A 1 98 ? 12.034 10.664 -5.695 1.00 83.69 98 PRO A CA 1
ATOM 761 C C . PRO A 1 98 ? 11.122 9.555 -5.163 1.00 83.69 98 PRO A C 1
ATOM 763 O O . PRO A 1 98 ? 9.909 9.761 -5.035 1.00 83.69 98 PRO A O 1
ATOM 766 N N . ILE A 1 99 ? 11.710 8.422 -4.780 1.00 81.44 99 ILE A N 1
ATOM 767 C CA . ILE A 1 99 ? 11.003 7.233 -4.275 1.00 81.44 99 ILE A CA 1
ATOM 768 C C . ILE A 1 99 ? 9.960 7.584 -3.197 1.00 81.44 99 ILE A C 1
ATOM 770 O O . ILE A 1 99 ? 8.806 7.157 -3.262 1.00 81.44 99 ILE A O 1
ATOM 774 N N . HIS A 1 100 ? 10.313 8.450 -2.244 1.00 77.19 100 HIS A N 1
ATOM 775 C CA . HIS A 1 100 ? 9.441 8.823 -1.125 1.00 77.19 100 HIS A CA 1
ATOM 776 C C . HIS A 1 100 ? 8.147 9.558 -1.536 1.00 77.19 100 HIS A C 1
ATOM 778 O O . HIS A 1 100 ? 7.194 9.591 -0.756 1.00 77.19 100 HIS A O 1
ATOM 784 N N . ARG A 1 101 ? 8.086 10.135 -2.746 1.00 77.94 101 ARG A N 1
ATOM 785 C CA . ARG A 1 101 ? 6.888 10.808 -3.289 1.00 77.94 101 ARG A CA 1
ATOM 786 C C . ARG A 1 101 ? 5.976 9.869 -4.077 1.00 77.94 101 ARG A C 1
ATOM 788 O O . ARG A 1 101 ? 4.835 10.221 -4.368 1.00 77.94 101 ARG A O 1
ATOM 795 N N . ALA A 1 102 ? 6.461 8.678 -4.412 1.00 82.00 102 ALA A N 1
ATOM 796 C CA . ALA A 1 102 ? 5.744 7.694 -5.203 1.00 82.00 102 ALA A CA 1
ATOM 797 C C . ALA A 1 102 ? 4.776 6.884 -4.334 1.00 82.00 102 ALA A C 1
ATOM 799 O O . ALA A 1 102 ? 5.071 5.758 -3.930 1.00 82.00 102 ALA A O 1
ATOM 800 N N . LEU A 1 103 ? 3.613 7.464 -4.025 1.00 87.12 103 LEU A N 1
ATOM 801 C CA . LEU A 1 103 ? 2.577 6.770 -3.265 1.00 87.12 103 LEU A CA 1
ATOM 802 C C . LEU A 1 103 ? 1.165 6.998 -3.806 1.00 87.12 103 LEU A C 1
ATOM 804 O O . LEU A 1 103 ? 0.828 8.074 -4.300 1.00 87.12 103 LEU A O 1
ATOM 808 N N . LEU A 1 104 ? 0.324 5.974 -3.664 1.00 91.00 104 LEU A N 1
ATOM 809 C CA . LEU A 1 104 ? -1.131 6.111 -3.730 1.00 91.00 104 LEU A CA 1
ATOM 810 C C . LEU A 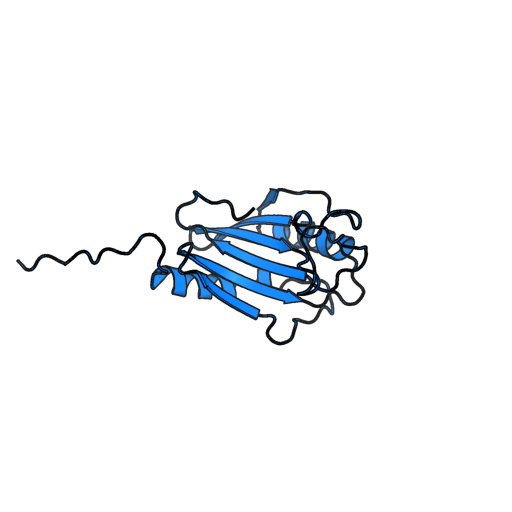1 104 ? -1.696 5.971 -2.323 1.00 91.00 104 LEU A C 1
ATOM 812 O O . LEU A 1 104 ? -1.296 5.056 -1.603 1.00 91.00 104 LEU A O 1
ATOM 816 N N . CYS A 1 105 ? -2.647 6.832 -1.967 1.00 91.50 105 CYS A N 1
ATOM 817 C CA . CYS A 1 105 ? -3.349 6.751 -0.694 1.00 91.50 105 CYS A CA 1
ATOM 818 C C . CYS A 1 105 ? -4.851 6.575 -0.889 1.00 91.50 105 CYS A C 1
ATOM 820 O O . CYS A 1 105 ? -5.505 7.365 -1.579 1.00 91.50 105 CYS A O 1
ATOM 822 N N . PHE A 1 106 ? -5.403 5.590 -0.192 1.00 93.44 106 PHE A N 1
ATOM 823 C CA . PHE A 1 106 ? -6.831 5.345 -0.125 1.00 93.44 106 PHE A CA 1
ATOM 824 C C . PHE A 1 106 ? -7.301 5.243 1.324 1.00 93.44 106 PHE A C 1
ATOM 826 O O . PHE A 1 106 ? -6.520 4.899 2.204 1.00 93.44 106 PHE A O 1
ATOM 833 N N . SER A 1 107 ? -8.586 5.467 1.570 1.00 93.62 107 SER A N 1
ATOM 834 C CA . SER A 1 107 ? -9.223 5.259 2.866 1.00 93.62 107 SER A CA 1
ATOM 835 C C . SER A 1 107 ? -10.403 4.294 2.764 1.00 93.62 107 SER A C 1
ATOM 837 O O . SER A 1 107 ? -11.050 4.164 1.719 1.00 93.62 107 SER A O 1
ATOM 839 N N . LYS A 1 108 ? -10.695 3.604 3.864 1.00 94.00 108 LYS A N 1
ATOM 840 C CA . LYS A 1 108 ? -11.911 2.808 4.049 1.00 94.00 108 LYS A CA 1
ATOM 841 C C . LYS A 1 108 ? -12.238 2.720 5.536 1.00 94.00 108 LYS A C 1
ATOM 843 O O . LYS A 1 108 ? -11.338 2.655 6.368 1.00 94.00 108 LYS A O 1
ATOM 848 N N . SER A 1 109 ? -13.524 2.678 5.882 1.00 93.38 109 SER A N 1
ATOM 849 C CA . SER A 1 109 ? -13.929 2.307 7.241 1.00 93.38 109 SER A CA 1
ATOM 850 C C . SER A 1 109 ? -13.882 0.786 7.396 1.00 93.38 109 SER A C 1
ATOM 852 O O . SER A 1 109 ? -14.556 0.061 6.662 1.00 93.38 109 SER A O 1
ATOM 854 N N . VAL A 1 110 ? -13.091 0.305 8.350 1.00 93.44 110 VAL A N 1
ATOM 855 C CA . VAL A 1 110 ? -12.979 -1.110 8.720 1.00 93.44 110 VAL A CA 1
ATOM 856 C C . VAL A 1 110 ? -13.474 -1.240 10.155 1.00 93.44 110 VAL A C 1
ATOM 858 O O . VAL A 1 110 ? -12.898 -0.654 11.064 1.00 93.44 110 VAL A O 1
ATOM 861 N N . GLU A 1 111 ? -14.588 -1.949 10.356 1.00 92.38 111 GLU A N 1
ATOM 862 C CA . GLU A 1 111 ? -15.246 -2.096 11.672 1.00 92.38 111 GLU A CA 1
ATOM 863 C C . GLU A 1 111 ? -15.502 -0.757 12.401 1.00 92.38 111 GLU A C 1
ATOM 865 O O . GLU A 1 111 ? -15.446 -0.670 13.626 1.00 92.38 111 GLU A O 1
ATOM 870 N N . GLY A 1 112 ? -15.792 0.307 11.644 1.00 89.31 112 GLY A N 1
ATOM 871 C CA . GLY A 1 112 ? -16.053 1.643 12.190 1.00 89.31 112 GLY A CA 1
ATOM 872 C C . GLY A 1 112 ? -14.802 2.484 12.462 1.00 89.31 112 GLY A C 1
ATOM 873 O O . GLY A 1 112 ? -14.942 3.624 12.894 1.00 89.31 112 GLY A O 1
ATOM 874 N N . VAL A 1 113 ? -13.602 1.973 12.174 1.00 89.12 113 VAL A N 1
ATOM 875 C CA . VAL A 1 113 ? -12.335 2.711 12.284 1.00 89.12 113 VAL A CA 1
ATOM 876 C C . VAL A 1 113 ? -11.865 3.136 10.896 1.00 89.12 113 VAL A C 1
ATOM 878 O O . VAL A 1 113 ? -11.824 2.323 9.968 1.00 89.12 113 VAL A O 1
ATOM 881 N N . THR A 1 114 ? -11.505 4.409 10.732 1.00 90.06 114 THR A N 1
ATOM 882 C CA . THR A 1 114 ? -10.896 4.894 9.488 1.00 90.06 114 THR A CA 1
ATOM 883 C C . THR A 1 114 ? -9.523 4.254 9.316 1.00 90.06 114 THR A C 1
ATOM 885 O O . THR A 1 114 ? -8.638 4.413 10.150 1.00 90.06 114 THR A O 1
ATOM 888 N N . SER A 1 115 ? -9.358 3.508 8.230 1.00 92.00 115 SER A N 1
ATOM 889 C CA . SER A 1 115 ? -8.102 2.867 7.852 1.00 92.00 115 SER A CA 1
ATOM 890 C C . SER A 1 115 ? -7.613 3.446 6.533 1.00 92.00 115 SER A C 1
ATOM 892 O O . SER A 1 115 ? -8.414 3.741 5.643 1.00 92.00 115 SER A O 1
ATOM 894 N N . PHE A 1 116 ? -6.302 3.572 6.397 1.00 92.81 116 PHE A N 1
ATOM 895 C CA . PHE A 1 116 ? -5.626 4.105 5.228 1.00 92.81 116 PHE A CA 1
ATOM 896 C C . PHE A 1 116 ? -4.797 3.010 4.574 1.00 92.81 116 PHE A C 1
ATOM 898 O O . PHE A 1 116 ? -4.035 2.328 5.251 1.00 92.81 116 PHE A O 1
ATOM 905 N N . LEU A 1 117 ? -4.954 2.844 3.265 1.00 94.12 117 LEU A N 1
ATOM 906 C CA . LEU A 1 117 ? -4.135 1.984 2.424 1.00 94.12 117 LEU A 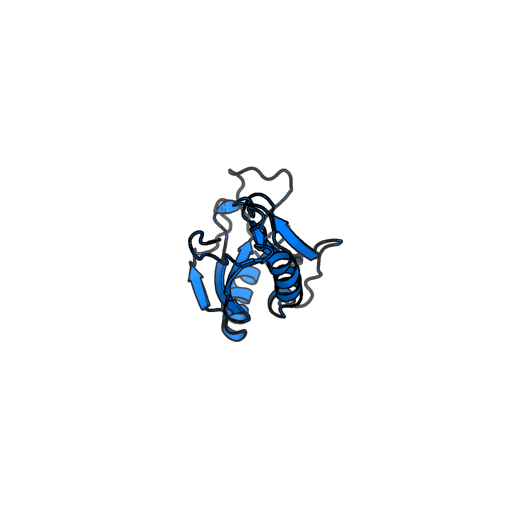CA 1
ATOM 907 C C . LEU A 1 117 ? -3.133 2.851 1.672 1.00 94.12 117 LEU A C 1
ATOM 909 O O . LEU A 1 117 ? -3.526 3.739 0.913 1.00 94.12 117 LEU A O 1
ATOM 913 N N . ARG A 1 118 ? -1.855 2.518 1.809 1.00 92.38 118 ARG A N 1
ATOM 914 C CA . ARG A 1 118 ? -0.760 3.066 1.021 1.00 92.38 118 ARG A CA 1
ATOM 915 C C . ARG A 1 118 ? -0.240 2.014 0.050 1.00 92.38 118 ARG A C 1
ATOM 917 O O . ARG A 1 118 ? 0.026 0.882 0.444 1.00 92.38 118 ARG A O 1
ATOM 924 N N . VAL A 1 119 ? -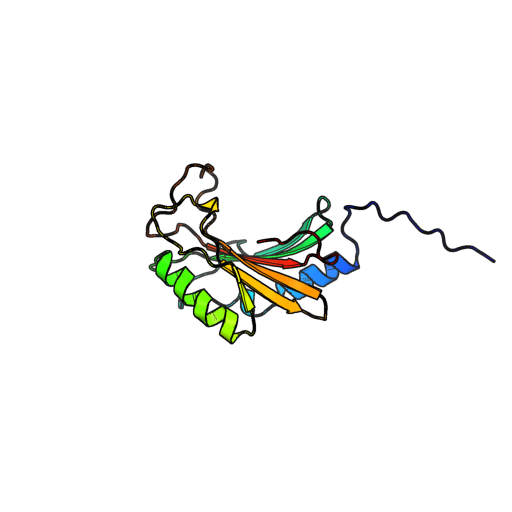0.065 2.422 -1.202 1.00 93.44 119 VAL A N 1
ATOM 925 C CA . VAL A 1 119 ? 0.759 1.710 -2.186 1.00 93.44 119 VAL A CA 1
ATOM 926 C C . VAL A 1 119 ? 2.050 2.498 -2.326 1.00 93.44 119 VAL A C 1
ATOM 928 O O . VAL A 1 119 ? 1.984 3.681 -2.657 1.00 93.44 119 VAL A O 1
ATOM 931 N N . SER A 1 120 ? 3.196 1.882 -2.060 1.00 90.62 120 SER A N 1
ATOM 932 C CA . SER A 1 120 ? 4.512 2.528 -2.147 1.00 90.62 120 SER A CA 1
ATOM 933 C C . SER A 1 120 ? 5.545 1.622 -2.804 1.00 90.62 120 SER A C 1
ATOM 935 O O . SER A 1 120 ? 5.346 0.414 -2.877 1.00 90.62 120 SER A O 1
ATOM 937 N N . PHE A 1 121 ? 6.657 2.209 -3.230 1.00 89.69 121 PHE A N 1
ATOM 938 C CA . PHE A 1 121 ? 7.774 1.518 -3.873 1.00 89.69 121 PHE A CA 1
ATOM 939 C C . PHE A 1 121 ? 9.023 1.754 -3.023 1.00 89.69 121 PHE A C 1
ATOM 941 O O . PHE A 1 121 ? 9.685 2.760 -3.243 1.00 89.69 12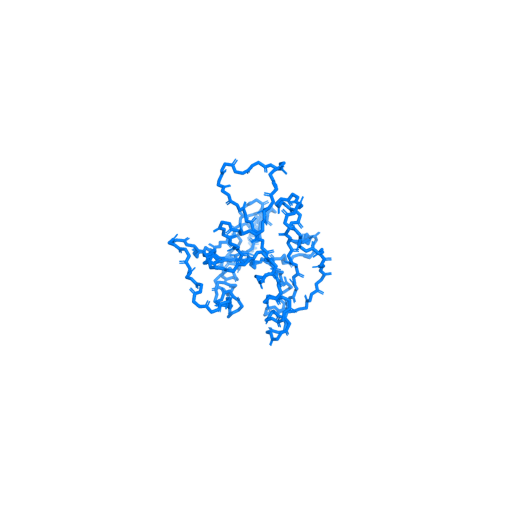1 PHE A O 1
ATOM 948 N N . PRO A 1 122 ? 9.269 0.966 -1.965 1.00 80.94 122 PRO A N 1
ATOM 949 C CA . PRO A 1 122 ? 10.325 1.281 -1.006 1.00 80.94 122 PRO A CA 1
ATOM 950 C C . PRO A 1 122 ? 11.732 1.280 -1.619 1.00 80.94 122 PRO A C 1
ATOM 952 O O . PRO A 1 122 ? 12.554 2.071 -1.162 1.00 80.94 122 PRO A O 1
ATOM 955 N N . GLY A 1 123 ? 11.978 0.505 -2.680 1.00 77.81 123 GLY A N 1
ATOM 956 C CA . GLY A 1 123 ? 13.305 0.429 -3.293 1.00 77.81 123 GLY A CA 1
ATOM 957 C C . GLY A 1 123 ? 14.243 -0.469 -2.486 1.00 77.81 123 GLY A C 1
ATOM 958 O O . GLY A 1 123 ? 13.792 -1.266 -1.669 1.00 77.81 123 GLY A O 1
ATOM 959 N N . ASP A 1 124 ? 15.551 -0.367 -2.722 1.00 71.81 124 ASP A N 1
ATOM 960 C CA . ASP A 1 124 ? 16.528 -1.170 -1.978 1.00 71.81 124 ASP A CA 1
ATOM 961 C C . ASP A 1 124 ? 16.705 -0.620 -0.550 1.00 71.81 124 ASP A C 1
ATOM 963 O O . ASP A 1 124 ? 16.443 0.550 -0.274 1.00 71.81 124 ASP A O 1
ATOM 967 N N . ILE A 1 125 ? 17.203 -1.439 0.374 1.00 65.56 125 ILE A N 1
ATOM 968 C CA . ILE A 1 125 ? 17.500 -1.015 1.749 1.00 65.56 125 ILE A CA 1
ATOM 969 C C . ILE A 1 125 ? 18.569 0.087 1.800 1.00 65.56 125 ILE A C 1
ATOM 971 O O . ILE A 1 125 ? 18.583 0.895 2.729 1.00 65.56 125 ILE A O 1
ATOM 975 N N . ASP A 1 126 ? 19.435 0.132 0.784 1.00 75.31 126 ASP A N 1
ATOM 976 C CA . ASP A 1 126 ? 20.454 1.165 0.600 1.00 75.31 126 ASP A CA 1
ATOM 977 C C . ASP A 1 126 ? 19.908 2.416 -0.110 1.00 75.31 126 ASP A C 1
ATOM 979 O O . ASP A 1 126 ? 20.646 3.391 -0.279 1.00 75.31 126 ASP A O 1
ATOM 983 N N . SER A 1 127 ? 18.628 2.417 -0.513 1.00 71.69 127 SER A N 1
ATOM 984 C CA . SER A 1 127 ? 18.024 3.567 -1.170 1.00 71.69 127 SER A CA 1
ATOM 985 C C . SER A 1 127 ? 17.862 4.744 -0.202 1.00 71.69 127 SER A C 1
ATOM 987 O O . SER A 1 127 ? 17.162 4.687 0.812 1.00 71.69 127 SER A O 1
ATOM 989 N N . GLY A 1 128 ? 18.529 5.846 -0.523 1.00 70.25 128 GLY A N 1
ATOM 990 C CA . GLY A 1 128 ? 18.464 7.115 0.175 1.00 70.25 128 GLY A CA 1
ATOM 991 C C . GLY A 1 128 ? 17.283 7.993 -0.263 1.00 70.25 128 GLY A C 1
ATOM 992 O O . GLY A 1 128 ? 16.595 7.729 -1.248 1.00 70.25 128 GLY A O 1
ATOM 993 N N . PRO A 1 129 ? 17.045 9.109 0.449 1.00 67.31 129 PRO A N 1
ATOM 994 C CA . PRO A 1 129 ? 15.932 10.022 0.167 1.00 67.31 129 PRO A CA 1
ATOM 995 C C . PRO A 1 129 ? 16.010 10.701 -1.211 1.00 67.31 129 PRO A C 1
ATOM 997 O O . PRO A 1 129 ? 14.980 11.170 -1.708 1.00 67.31 129 PRO A O 1
ATOM 1000 N N . ASP A 1 130 ? 17.206 10.746 -1.802 1.00 74.81 130 ASP A N 1
ATOM 1001 C CA . ASP A 1 130 ? 17.491 11.352 -3.103 1.00 74.81 130 ASP A CA 1
ATOM 1002 C C . ASP A 1 130 ? 17.382 10.354 -4.268 1.00 74.81 130 ASP A C 1
ATOM 1004 O O . ASP A 1 130 ? 17.522 10.753 -5.427 1.00 74.81 130 ASP A O 1
ATOM 1008 N N . ASP A 1 131 ? 17.111 9.075 -3.986 1.00 82.50 131 ASP A N 1
ATOM 1009 C CA . ASP A 1 131 ? 17.004 8.069 -5.032 1.00 82.50 131 ASP A CA 1
ATOM 1010 C C . ASP A 1 131 ? 15.729 8.214 -5.851 1.00 82.50 131 ASP A C 1
ATOM 1012 O O . ASP A 1 131 ? 14.625 8.505 -5.367 1.00 82.50 131 ASP A O 1
ATOM 1016 N N . VAL A 1 132 ? 15.923 8.002 -7.146 1.00 85.75 132 VAL A N 1
ATOM 1017 C CA . VAL A 1 132 ? 14.890 8.088 -8.164 1.00 85.75 132 VAL A CA 1
ATOM 1018 C C . VAL A 1 132 ? 14.270 6.712 -8.347 1.00 85.75 132 VAL A C 1
ATOM 1020 O O . VAL A 1 132 ? 14.964 5.702 -8.388 1.00 85.75 132 VAL A O 1
ATOM 1023 N N . LEU A 1 133 ? 12.949 6.693 -8.484 1.00 85.19 133 LEU A N 1
ATOM 1024 C CA . LEU A 1 133 ? 12.150 5.475 -8.533 1.00 85.19 133 LEU A CA 1
ATOM 1025 C C . LEU A 1 133 ? 12.504 4.530 -9.692 1.00 85.19 133 LEU A C 1
ATOM 1027 O O . LEU A 1 133 ? 12.442 3.315 -9.535 1.00 85.19 133 LEU A O 1
ATOM 1031 N N . GLY A 1 134 ? 12.850 5.086 -10.853 1.00 85.88 134 GLY A N 1
ATOM 1032 C CA . GLY A 1 134 ? 13.061 4.319 -12.075 1.00 85.88 134 GLY A CA 1
ATOM 1033 C C . GLY A 1 134 ? 11.752 3.820 -12.714 1.00 85.88 134 GLY A C 1
ATOM 1034 O O . GLY A 1 134 ? 10.666 3.964 -12.147 1.00 85.88 134 GLY A O 1
ATOM 1035 N N . PRO A 1 135 ? 11.811 3.303 -13.956 1.00 86.12 135 PRO A N 1
ATOM 1036 C CA . PRO A 1 135 ? 10.642 2.751 -14.652 1.00 86.12 135 PRO A CA 1
ATOM 1037 C C . PRO A 1 135 ? 10.181 1.409 -14.079 1.00 86.12 135 PRO A C 1
ATOM 1039 O O . PRO A 1 135 ? 8.973 1.151 -14.027 1.00 86.12 135 PRO A O 1
ATOM 1042 N N . ASP A 1 136 ? 11.134 0.609 -13.615 1.00 88.94 136 ASP A N 1
ATOM 1043 C CA . ASP A 1 136 ? 10.932 -0.755 -13.151 1.00 88.94 136 ASP A CA 1
ATOM 1044 C C . ASP A 1 136 ? 11.202 -0.779 -11.643 1.00 88.94 136 ASP A C 1
ATOM 1046 O O . ASP A 1 136 ? 12.332 -0.498 -11.231 1.00 88.94 136 ASP A O 1
ATOM 1050 N N . PRO A 1 137 ? 10.185 -1.035 -10.802 1.00 85.25 137 PRO A N 1
ATOM 1051 C CA . PRO A 1 137 ? 10.390 -1.055 -9.368 1.00 85.25 137 PRO A CA 1
ATOM 1052 C C . PRO A 1 137 ? 11.144 -2.323 -8.965 1.00 85.25 137 PRO A C 1
ATOM 1054 O O . PRO A 1 137 ? 10.964 -3.379 -9.569 1.00 85.25 137 PRO A O 1
ATOM 1057 N N . ILE A 1 138 ? 11.948 -2.235 -7.907 1.00 87.75 138 ILE A N 1
ATOM 1058 C CA . ILE A 1 138 ? 12.552 -3.418 -7.275 1.00 87.75 138 ILE A CA 1
ATOM 1059 C C . ILE A 1 138 ? 11.456 -4.226 -6.572 1.00 87.75 138 ILE A C 1
ATOM 1061 O O . ILE A 1 138 ? 11.326 -5.433 -6.770 1.00 87.75 138 ILE A O 1
ATOM 1065 N N . ASP A 1 139 ? 10.627 -3.526 -5.806 1.00 90.88 139 ASP A N 1
ATOM 1066 C CA . ASP A 1 139 ? 9.504 -4.052 -5.054 1.00 90.88 139 ASP A CA 1
ATOM 1067 C C . ASP A 1 139 ? 8.356 -3.032 -5.002 1.00 90.88 139 ASP A C 1
ATOM 1069 O O . ASP A 1 139 ? 8.461 -1.870 -5.412 1.00 90.88 139 ASP A O 1
ATOM 1073 N N . PHE A 1 140 ? 7.208 -3.481 -4.508 1.00 93.12 140 PHE A N 1
ATOM 1074 C CA . PHE A 1 140 ? 6.176 -2.570 -4.042 1.00 93.12 140 PHE A CA 1
ATOM 1075 C C . PHE A 1 140 ? 5.494 -3.134 -2.802 1.00 93.12 140 PHE A C 1
ATOM 1077 O O . PHE A 1 140 ? 5.360 -4.348 -2.630 1.00 93.12 140 PHE A O 1
ATOM 1084 N N . SER A 1 141 ? 5.006 -2.235 -1.956 1.00 93.50 141 SER A N 1
ATOM 1085 C CA . SER A 1 141 ? 4.328 -2.587 -0.716 1.00 93.50 141 SER A CA 1
ATOM 1086 C C . SER A 1 141 ? 2.911 -2.045 -0.677 1.00 93.50 141 SER A C 1
ATOM 1088 O O . SER A 1 141 ? 2.636 -0.910 -1.074 1.00 93.50 141 SER A O 1
ATOM 1090 N N . LEU A 1 142 ? 2.025 -2.870 -0.129 1.00 95.69 142 LEU A N 1
ATOM 1091 C CA . LEU A 1 142 ? 0.727 -2.473 0.385 1.00 95.69 142 LEU A CA 1
ATOM 1092 C C . LEU A 1 142 ? 0.825 -2.372 1.895 1.00 95.69 142 LEU A C 1
ATOM 1094 O O . LEU A 1 142 ? 1.153 -3.358 2.552 1.00 95.69 142 LEU A O 1
ATOM 1098 N N . THR A 1 143 ? 0.500 -1.212 2.449 1.00 94.12 143 THR A N 1
ATOM 1099 C CA . THR A 1 143 ? 0.431 -1.018 3.897 1.00 94.12 143 THR A CA 1
ATOM 1100 C C . THR A 1 143 ? -0.929 -0.454 4.249 1.00 94.12 143 THR A C 1
ATOM 1102 O O . THR A 1 143 ? -1.311 0.600 3.750 1.00 94.12 143 THR A O 1
ATOM 1105 N N . VAL A 1 144 ? -1.661 -1.151 5.109 1.00 94.38 144 VAL A N 1
ATOM 1106 C CA . VAL A 1 144 ? -2.858 -0.629 5.752 1.00 94.38 144 VAL A CA 1
ATOM 1107 C C . VAL A 1 144 ? -2.510 -0.252 7.179 1.00 94.38 144 VAL A C 1
ATOM 1109 O O . VAL A 1 144 ? -2.007 -1.082 7.932 1.00 94.38 144 VAL A O 1
ATOM 1112 N N . SER A 1 145 ? -2.825 0.972 7.569 1.00 92.12 145 SER A N 1
ATOM 1113 C CA . SER A 1 145 ? -2.753 1.431 8.954 1.00 92.12 145 SER A CA 1
ATOM 1114 C C . SER A 1 145 ? -4.062 2.076 9.354 1.00 92.12 145 SER A C 1
ATOM 1116 O O . SER A 1 145 ? -4.801 2.581 8.511 1.00 92.12 145 SER A O 1
ATOM 1118 N N . ALA A 1 146 ? -4.356 2.070 10.643 1.00 88.19 146 ALA A N 1
ATOM 1119 C CA . ALA A 1 146 ? -5.464 2.840 11.170 1.00 88.19 146 ALA A CA 1
ATOM 1120 C C . ALA A 1 146 ? -4.961 3.814 12.217 1.00 88.19 146 ALA A C 1
ATOM 1122 O O . ALA A 1 146 ? -4.193 3.439 13.100 1.00 88.19 146 ALA A O 1
ATOM 1123 N N . ASP A 1 147 ? -5.426 5.049 12.094 1.00 75.19 147 ASP A N 1
ATOM 1124 C CA . ASP A 1 147 ? -5.342 6.018 13.167 1.00 75.19 147 ASP A CA 1
ATOM 1125 C C . ASP A 1 147 ? -6.678 5.966 13.931 1.00 75.19 147 ASP A C 1
ATOM 1127 O O . ASP A 1 147 ? -7.705 6.398 13.393 1.00 75.19 147 ASP A O 1
ATOM 1131 N N . PRO A 1 148 ? -6.707 5.386 15.142 1.00 59.06 148 PRO A N 1
ATOM 1132 C CA . PRO A 1 148 ? -7.920 5.313 15.945 1.00 59.06 148 PRO A CA 1
ATOM 1133 C C . PRO A 1 148 ? -8.407 6.691 16.428 1.00 59.06 148 PRO A C 1
ATOM 1135 O O . PRO A 1 148 ? -9.598 6.816 16.720 1.00 59.06 148 PRO A O 1
ATOM 1138 N N . ASP A 1 149 ? -7.537 7.707 16.456 1.00 57.75 149 ASP A N 1
ATOM 1139 C CA . ASP A 1 149 ? -7.818 9.044 16.996 1.00 57.75 149 ASP A CA 1
ATOM 1140 C C . ASP A 1 149 ? -8.010 10.114 15.901 1.00 57.75 149 ASP A C 1
ATOM 1142 O O . ASP A 1 149 ? -8.526 11.202 16.166 1.00 57.75 149 ASP A O 1
ATOM 1146 N N . GLY A 1 150 ? -7.663 9.796 14.650 1.00 53.03 150 GLY A N 1
ATOM 1147 C CA . GLY A 1 150 ? -7.958 10.594 13.453 1.00 53.03 150 GLY A CA 1
ATOM 1148 C C . GLY A 1 150 ? -7.152 11.892 13.299 1.00 53.03 150 GLY A C 1
ATOM 1149 O O . GLY A 1 150 ? -7.570 12.774 12.545 1.00 53.03 150 GLY A O 1
ATOM 1150 N N . GLY A 1 151 ? -6.031 12.036 14.012 1.00 50.44 151 GLY A N 1
ATOM 1151 C CA . GLY A 1 151 ? -5.160 13.218 14.001 1.00 50.44 151 GLY A CA 1
ATOM 1152 C C . GLY A 1 151 ? -3.957 13.133 13.051 1.00 50.44 151 GLY A C 1
ATOM 1153 O O . GLY A 1 151 ? -3.409 14.166 12.666 1.00 50.44 151 GLY A O 1
ATOM 1154 N N . TYR A 1 152 ? -3.554 11.928 12.651 1.00 55.00 152 TYR A N 1
ATOM 1155 C CA . TYR A 1 152 ? -2.448 11.638 11.750 1.00 55.00 152 TYR A CA 1
ATOM 1156 C C . TYR A 1 152 ? -2.970 10.941 10.495 1.00 55.00 152 TYR A C 1
ATOM 1158 O O . TYR A 1 152 ? -3.399 9.787 10.508 1.00 55.00 152 TYR A O 1
ATOM 1166 N N . ILE A 1 153 ? -2.901 11.641 9.368 1.00 54.78 153 ILE A N 1
ATOM 1167 C CA . ILE A 1 153 ? -3.125 10.996 8.08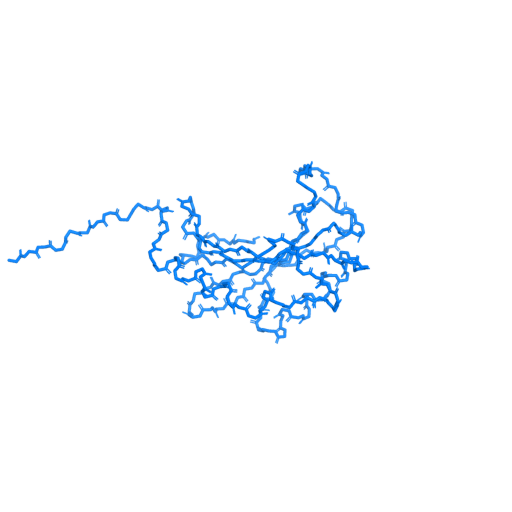2 1.00 54.78 153 ILE A CA 1
ATOM 1168 C C . ILE A 1 153 ? -1.839 10.227 7.767 1.00 54.78 153 ILE A C 1
ATOM 1170 O O . ILE A 1 153 ? -0.767 10.820 7.662 1.00 54.78 153 ILE A O 1
ATOM 1174 N N . SER A 1 154 ? -1.917 8.902 7.611 1.00 59.06 154 SER A N 1
ATOM 1175 C CA . SER A 1 154 ? -0.776 8.096 7.137 1.00 59.06 154 SER A CA 1
ATOM 1176 C C . SER A 1 154 ? -0.543 8.253 5.619 1.00 59.06 154 SER A C 1
ATOM 1178 O O . SER A 1 154 ? -0.056 7.332 4.953 1.00 59.06 154 SER A O 1
ATOM 1180 N N . CYS A 1 155 ? -0.950 9.410 5.094 1.00 66.12 155 CYS A N 1
ATOM 1181 C CA . CYS A 1 155 ? -0.928 9.900 3.729 1.00 66.12 155 CYS A CA 1
ATOM 1182 C C . CYS A 1 155 ? -0.739 11.429 3.773 1.00 66.12 155 CYS A C 1
ATOM 1184 O O . CYS A 1 155 ? -0.083 11.938 2.850 1.00 66.12 155 CYS A O 1
#

Secondary structure (DSSP, 8-state):
----------TTSPPHHHHHHHHHHHT-GGGG--STT-PEEEEEEEEEE-TTT--EEEEEEE--TT--HHHHHHHHHHHHHHTTPEEEEE----TTSBGGG-EEEEEEEETTEEEEEEEE----TT--TT-B--SS-S-EEEEEEE-SSS-----

Radius of gyration: 17.16 Å; chains: 1; bounding box: 37×27×63 Å

Organism: NCBI:txid1836972

Sequence (155 aa):
MAGCSVLSDRDGDCTARDRRFAKTLNNLPILELRPSDVPLEDDGAYFGCTDSTGFPYAGRTYRPGDNTVKDVANFYRRAAPAADWKLEHFAEINPDQPIHRALLCFSKSVEGVTSFLRVSFPGDIDSGPDDVLGPDPIDFSLTVSADPDGGYISC